Protein AF-A0A940SUK0-F1 (afdb_monomer_lite)

Sequence (75 aa):
MTVEFSLNTDSVPEVLINGESVPVVFCSYQYITCGLGGGVNLIIATVLTGCDNDLCGVTQSVVCHNNLTGETYFQ

Organism: NCBI:txid2794353

pLDDT: mean 73.74, std 8.08, range [53.12, 85.75]

Secondary structure (DSSP, 8-state):
--EEEE--TTSPPEEEETTEEE-EEEEEEEEEE-SSS-EEEEEEEEEEEEEETTEEEEEEEEEEEETTT--EEE-

Structure (mmCIF, N/CA/C/O backbone):
data_AF-A0A940SUK0-F1
#
_entry.id   AF-A0A940SUK0-F1
#
loop_
_atom_site.group_PDB
_atom_site.id
_atom_site.type_symbol
_atom_site.label_atom_id
_atom_site.label_alt_id
_atom_site.label_comp_id
_atom_site.label_asym_id
_atom_site.label_entity_id
_atom_site.label_seq_id
_atom_site.pdbx_PDB_ins_code
_atom_site.Cartn_x
_atom_site.Cartn_y
_atom_site.Cartn_z
_atom_site.occupancy
_atom_site.B_iso_or_equiv
_atom_site.auth_seq_id
_atom_site.auth_comp_id
_atom_site.auth_asym_id
_atom_site.auth_atom_id
_atom_site.pdbx_PDB_model_num
ATOM 1 N N . MET A 1 1 ? 16.156 -2.519 0.626 1.00 66.19 1 MET A N 1
ATOM 2 C CA . MET A 1 1 ? 15.134 -1.720 -0.067 1.00 66.19 1 MET A CA 1
ATOM 3 C C . MET A 1 1 ? 14.230 -1.164 1.006 1.00 66.19 1 MET A C 1
ATOM 5 O O . MET A 1 1 ? 13.632 -1.956 1.723 1.00 66.19 1 MET A O 1
ATOM 9 N N . THR A 1 2 ? 14.229 0.150 1.179 1.00 69.31 2 THR A N 1
ATOM 10 C CA . THR A 1 2 ? 13.353 0.836 2.136 1.00 69.31 2 THR A CA 1
ATOM 11 C C . THR A 1 2 ? 12.191 1.421 1.352 1.00 69.31 2 THR A C 1
ATOM 13 O O . THR A 1 2 ? 12.432 2.045 0.321 1.00 69.31 2 THR A O 1
ATOM 16 N N . VAL A 1 3 ? 10.960 1.188 1.801 1.00 69.19 3 VAL A N 1
ATOM 17 C CA . VAL A 1 3 ? 9.754 1.736 1.171 1.00 69.19 3 VAL A CA 1
ATOM 18 C C . VAL A 1 3 ? 9.094 2.684 2.160 1.00 69.19 3 VAL A C 1
ATOM 20 O O . VAL A 1 3 ? 8.856 2.311 3.307 1.00 69.19 3 VAL A O 1
ATOM 23 N N . GLU A 1 4 ? 8.816 3.901 1.717 1.00 76.56 4 GLU A N 1
ATOM 24 C CA . GLU A 1 4 ? 8.178 4.947 2.509 1.00 76.56 4 GLU A CA 1
ATOM 25 C C . GLU A 1 4 ? 6.914 5.422 1.796 1.00 76.56 4 GLU A C 1
ATOM 27 O O . GLU A 1 4 ? 6.834 5.410 0.567 1.00 76.56 4 GLU A O 1
ATOM 32 N N . PHE A 1 5 ? 5.915 5.837 2.574 1.00 73.75 5 PHE A N 1
ATOM 33 C CA . PHE A 1 5 ? 4.651 6.331 2.046 1.00 73.75 5 PHE A CA 1
ATOM 34 C C . PHE A 1 5 ? 4.308 7.676 2.661 1.00 73.75 5 PHE A C 1
ATOM 36 O O . PHE A 1 5 ? 4.302 7.828 3.883 1.00 73.75 5 PHE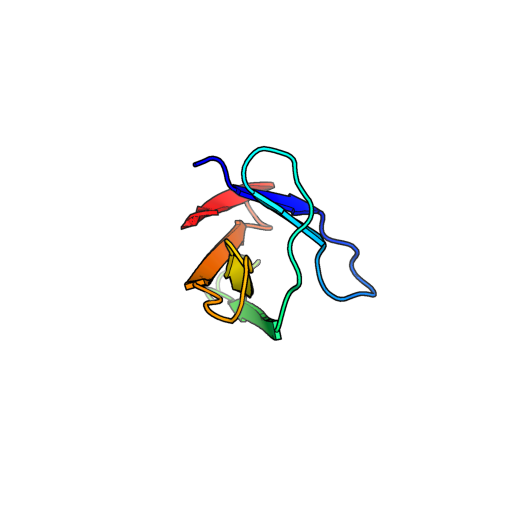 A O 1
ATOM 43 N N . SER A 1 6 ? 3.953 8.622 1.801 1.00 75.25 6 SER A N 1
ATOM 44 C CA . SER A 1 6 ? 3.367 9.896 2.184 1.00 75.25 6 SER A CA 1
ATOM 45 C C . SER A 1 6 ? 1.907 9.912 1.742 1.00 75.25 6 SER A C 1
ATOM 47 O O . SER A 1 6 ? 1.577 9.818 0.555 1.00 75.25 6 SER A O 1
ATOM 49 N N . LEU A 1 7 ? 1.011 9.966 2.727 1.00 70.44 7 LEU A N 1
ATOM 50 C CA . LEU A 1 7 ? -0.428 9.969 2.507 1.00 70.44 7 LEU A CA 1
ATOM 51 C C . LEU A 1 7 ? -0.925 11.408 2.434 1.00 70.44 7 LEU A C 1
ATOM 53 O O . LEU A 1 7 ? -1.064 12.072 3.458 1.00 70.44 7 LEU A O 1
ATOM 57 N N . ASN A 1 8 ? -1.252 11.861 1.227 1.00 66.38 8 ASN A N 1
ATOM 58 C CA . ASN A 1 8 ? -2.162 12.985 1.055 1.00 66.38 8 ASN A CA 1
ATOM 59 C C . ASN A 1 8 ? -3.580 12.422 0.979 1.00 66.38 8 ASN A C 1
ATOM 61 O O . ASN A 1 8 ? -3.898 11.637 0.089 1.00 66.38 8 ASN A O 1
ATOM 65 N N . THR A 1 9 ? -4.432 12.800 1.929 1.00 57.41 9 THR A N 1
ATOM 66 C CA . THR A 1 9 ? -5.796 12.259 2.080 1.00 57.41 9 THR A CA 1
ATOM 67 C C . THR A 1 9 ? -6.708 12.529 0.884 1.00 57.41 9 THR A C 1
ATOM 69 O O . THR A 1 9 ? -7.727 11.860 0.743 1.00 57.41 9 THR A O 1
ATOM 72 N N . ASP A 1 10 ? -6.310 13.451 0.006 1.00 62.91 10 ASP A N 1
ATOM 73 C CA . ASP A 1 10 ? -7.078 13.879 -1.164 1.00 62.91 10 ASP A CA 1
ATOM 74 C C . ASP A 1 10 ? -6.460 13.416 -2.499 1.00 62.91 10 ASP A C 1
ATOM 76 O O . ASP A 1 10 ? -6.951 13.786 -3.568 1.00 62.91 10 ASP A O 1
ATOM 80 N N . SER A 1 11 ? -5.381 12.619 -2.478 1.00 69.31 11 SER A N 1
ATOM 81 C CA . SER A 1 11 ? -4.675 12.197 -3.694 1.00 69.31 11 SER A CA 1
ATOM 82 C C . SER A 1 11 ? -4.178 10.751 -3.652 1.00 69.31 11 SER A C 1
ATOM 84 O O . SER A 1 11 ? -4.141 10.100 -2.610 1.00 69.31 11 SER A O 1
ATOM 86 N N . VAL A 1 12 ? -3.752 10.258 -4.822 1.00 76.25 12 VAL A N 1
ATOM 87 C CA . VAL A 1 12 ? -2.907 9.056 -4.936 1.00 76.25 12 VAL A CA 1
ATOM 88 C C . VAL A 1 12 ? -1.720 9.221 -3.974 1.00 76.25 12 VAL A C 1
ATOM 90 O O . VAL A 1 12 ? -1.180 10.333 -3.894 1.00 76.25 12 VAL A O 1
ATOM 93 N N . PRO A 1 13 ? -1.344 8.183 -3.204 1.00 79.31 13 PRO A N 1
ATOM 94 C CA . PRO A 1 13 ? -0.295 8.326 -2.214 1.00 79.31 13 PRO A CA 1
ATOM 95 C C . PRO A 1 13 ? 1.048 8.447 -2.929 1.00 79.31 13 PRO A C 1
ATOM 97 O O . PRO A 1 13 ? 1.261 7.840 -3.981 1.00 79.31 13 PRO A O 1
ATOM 100 N N . GLU A 1 14 ? 1.960 9.218 -2.354 1.00 83.94 14 GLU A N 1
ATOM 101 C CA . GLU A 1 14 ? 3.335 9.249 -2.834 1.00 83.94 14 GLU A CA 1
ATOM 102 C C . GLU A 1 14 ? 4.100 8.089 -2.195 1.00 83.94 14 GLU A C 1
ATOM 104 O O . GLU A 1 14 ? 4.063 7.901 -0.975 1.00 83.94 14 GLU A O 1
ATOM 109 N N . VAL A 1 15 ? 4.768 7.292 -3.029 1.00 81.25 15 VAL A N 1
ATOM 110 C CA . VAL A 1 15 ? 5.552 6.130 -2.602 1.00 81.25 15 VAL A CA 1
ATOM 111 C C . VAL A 1 15 ? 7.007 6.397 -2.936 1.00 81.25 15 VAL A C 1
ATOM 113 O O . VAL A 1 15 ? 7.324 6.693 -4.088 1.00 81.25 15 VAL A O 1
ATOM 116 N N . LEU A 1 16 ? 7.886 6.272 -1.944 1.00 83.00 16 LEU A N 1
ATOM 117 C CA . LEU A 1 16 ? 9.326 6.391 -2.132 1.00 83.00 16 LEU A CA 1
ATOM 118 C C . LEU A 1 16 ? 9.991 5.030 -1.946 1.00 83.00 16 LEU A C 1
ATOM 120 O O . LEU A 1 16 ? 9.742 4.336 -0.961 1.00 83.00 16 LEU A O 1
ATOM 124 N N . ILE A 1 17 ? 10.877 4.662 -2.865 1.00 77.75 17 ILE A N 1
ATOM 125 C CA . ILE A 1 17 ? 11.736 3.485 -2.740 1.00 77.75 17 ILE A CA 1
ATOM 126 C C . ILE A 1 17 ? 13.178 3.960 -2.656 1.00 77.75 17 ILE A C 1
ATOM 128 O O . ILE A 1 17 ? 13.692 4.594 -3.569 1.00 77.75 17 ILE A O 1
ATOM 132 N N . ASN A 1 18 ? 13.836 3.652 -1.538 1.00 82.38 18 ASN A N 1
ATOM 133 C CA . ASN A 1 18 ? 15.179 4.137 -1.206 1.00 82.38 18 ASN A CA 1
ATOM 134 C C . ASN A 1 18 ? 15.315 5.674 -1.317 1.00 82.38 18 ASN A C 1
ATOM 136 O O . ASN A 1 18 ? 16.384 6.171 -1.662 1.00 82.38 18 ASN A O 1
ATOM 140 N N . GLY A 1 19 ? 14.239 6.415 -1.028 1.00 83.00 19 GLY A N 1
ATOM 141 C CA . GLY A 1 19 ? 14.197 7.879 -1.097 1.00 83.00 19 GLY A CA 1
ATOM 142 C C . GLY A 1 19 ? 13.818 8.466 -2.463 1.00 83.00 19 GLY A C 1
ATOM 143 O O . GLY A 1 19 ? 13.715 9.685 -2.573 1.00 83.00 19 GLY A O 1
ATOM 144 N N . GLU A 1 20 ? 13.575 7.643 -3.487 1.00 82.25 20 GLU A N 1
ATOM 145 C CA . GLU A 1 20 ? 13.132 8.103 -4.810 1.00 82.25 20 GLU A CA 1
ATOM 146 C C . GLU A 1 20 ? 11.638 7.852 -5.022 1.00 82.25 20 GLU A C 1
ATOM 148 O O . GLU A 1 20 ? 11.147 6.754 -4.763 1.00 82.25 20 GLU A O 1
ATOM 153 N N . SER A 1 21 ? 10.917 8.866 -5.509 1.00 83.38 21 SER A N 1
ATOM 154 C CA . SER A 1 21 ? 9.481 8.771 -5.794 1.00 83.38 21 SER A CA 1
ATOM 155 C C . SER A 1 21 ? 9.236 7.848 -6.989 1.00 83.38 21 SER A C 1
ATOM 157 O O . SER A 1 21 ? 9.830 8.030 -8.056 1.00 83.38 21 SER A O 1
ATOM 159 N N . VAL A 1 22 ? 8.367 6.851 -6.815 1.00 82.12 22 VAL A N 1
ATOM 160 C CA . VAL A 1 22 ? 8.039 5.861 -7.849 1.00 82.12 22 VAL A CA 1
ATOM 161 C C . VAL A 1 22 ? 6.583 5.984 -8.298 1.00 82.12 22 VAL A C 1
ATOM 163 O O . VAL A 1 22 ? 5.696 6.279 -7.492 1.00 82.12 22 VAL A O 1
ATOM 166 N N . PRO A 1 23 ? 6.289 5.744 -9.588 1.00 82.56 23 PRO A N 1
ATOM 167 C CA . PRO A 1 23 ? 4.936 5.878 -10.102 1.00 82.56 23 PRO A CA 1
ATOM 168 C C . PRO A 1 23 ? 4.025 4.770 -9.562 1.00 82.56 23 PRO A C 1
ATOM 170 O O . PRO A 1 23 ? 4.312 3.577 -9.696 1.00 82.56 23 PRO A O 1
ATOM 173 N N . VAL A 1 24 ? 2.884 5.181 -9.006 1.00 83.81 24 VAL A N 1
ATOM 174 C CA . VAL A 1 24 ? 1.804 4.291 -8.567 1.00 83.81 24 VAL A CA 1
ATOM 175 C C . VAL A 1 24 ? 0.881 4.000 -9.748 1.00 83.81 24 VAL A C 1
ATOM 177 O O . VAL A 1 24 ? 0.259 4.907 -10.297 1.00 83.81 24 VAL A O 1
ATOM 180 N N . VAL A 1 25 ? 0.768 2.730 -10.133 1.00 85.75 25 VAL A N 1
ATOM 181 C CA . VAL A 1 25 ? -0.090 2.285 -11.251 1.00 85.75 25 VAL A CA 1
ATOM 182 C C . VAL A 1 25 ? -1.440 1.748 -10.792 1.00 85.75 25 VAL A C 1
ATOM 184 O O . VAL A 1 25 ? -2.394 1.719 -11.566 1.00 85.75 25 VAL A O 1
ATOM 187 N N . PHE A 1 26 ? -1.541 1.336 -9.530 1.00 85.00 26 PHE A N 1
ATOM 188 C CA . PHE A 1 26 ? -2.792 0.919 -8.910 1.00 85.00 26 PHE A CA 1
ATOM 189 C C . PHE A 1 26 ? -2.769 1.264 -7.426 1.00 85.00 26 PHE A C 1
ATOM 191 O O . PHE A 1 26 ? -1.759 1.039 -6.760 1.00 85.00 26 PHE A O 1
ATOM 198 N N . CYS A 1 27 ? -3.884 1.771 -6.903 1.00 82.06 27 CYS A N 1
ATOM 199 C CA . CYS A 1 27 ? -4.051 2.025 -5.480 1.00 82.06 27 CYS A CA 1
ATOM 200 C C . CYS A 1 27 ? -5.457 1.626 -5.028 1.00 82.06 27 CYS A C 1
ATOM 202 O O . CYS A 1 27 ? -6.444 1.963 -5.681 1.00 82.06 27 CYS A O 1
ATOM 204 N N . SER A 1 28 ? -5.543 0.928 -3.898 1.00 83.69 28 SER A N 1
ATOM 205 C CA . SER A 1 28 ? -6.797 0.567 -3.242 1.00 83.69 28 SER A CA 1
ATOM 206 C C . SER A 1 28 ? -6.777 1.036 -1.796 1.00 83.69 28 SER A C 1
ATOM 208 O O . SER A 1 28 ? -5.811 0.790 -1.077 1.00 83.69 28 SER A O 1
ATOM 210 N N . TYR A 1 29 ? -7.882 1.638 -1.365 1.00 82.69 29 TYR A N 1
ATOM 211 C CA . TYR A 1 29 ? -8.100 2.093 0.003 1.00 82.69 29 TYR A CA 1
ATOM 212 C C . TYR A 1 29 ? -9.221 1.270 0.621 1.00 82.69 29 TYR A C 1
ATOM 214 O O . TYR A 1 29 ? -10.300 1.143 0.041 1.00 82.69 29 TYR A O 1
ATOM 222 N N . GLN A 1 30 ? -8.972 0.701 1.792 1.00 82.94 30 GLN A N 1
ATOM 223 C CA . GLN A 1 30 ? -9.956 -0.082 2.524 1.00 82.94 30 GLN A CA 1
ATOM 224 C C . GLN A 1 30 ? -9.973 0.356 3.983 1.00 82.94 30 GLN A C 1
ATOM 226 O O . GLN A 1 30 ? -8.927 0.497 4.608 1.00 82.94 30 GLN A O 1
ATOM 231 N N . TYR A 1 31 ? -11.169 0.535 4.537 1.00 82.06 31 TYR A N 1
ATOM 232 C CA . TYR A 1 31 ? -11.354 0.719 5.971 1.00 82.06 31 TYR A CA 1
ATOM 233 C C . TYR A 1 31 ? -11.887 -0.578 6.572 1.00 82.06 31 TYR A C 1
ATOM 235 O O . TYR A 1 31 ? -13.000 -1.006 6.260 1.00 82.06 31 TYR A O 1
ATOM 243 N N . ILE A 1 32 ? -11.086 -1.214 7.422 1.00 83.00 32 ILE A N 1
ATOM 244 C CA . ILE A 1 32 ? -11.412 -2.492 8.051 1.00 83.00 32 ILE A CA 1
ATOM 245 C C . ILE A 1 32 ? -11.794 -2.228 9.504 1.00 83.00 32 ILE A C 1
ATOM 247 O O . ILE A 1 32 ? -10.953 -1.851 10.318 1.00 83.00 32 ILE A O 1
ATOM 251 N N . THR 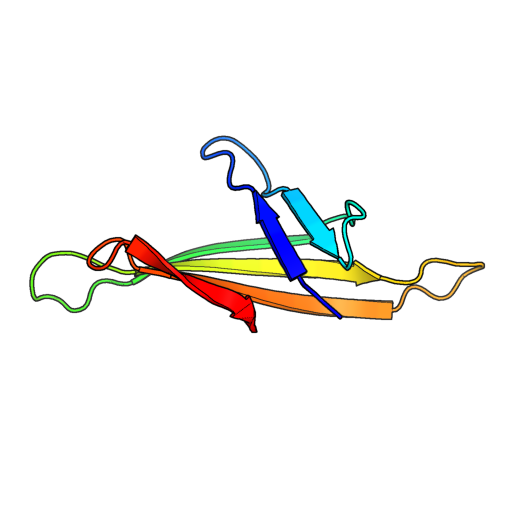A 1 33 ? -13.062 -2.445 9.850 1.00 83.31 33 THR A N 1
ATOM 252 C CA . THR A 1 33 ? -13.527 -2.396 11.242 1.00 83.31 33 THR A CA 1
ATOM 253 C C . THR A 1 33 ? -13.498 -3.786 11.875 1.00 83.31 33 THR A C 1
ATOM 255 O O . THR A 1 33 ? -13.851 -4.774 11.237 1.00 83.31 33 THR A O 1
ATOM 258 N N . CYS A 1 34 ? -13.108 -3.867 13.148 1.00 70.12 34 CYS A N 1
ATOM 259 C CA . CYS A 1 34 ? -13.202 -5.093 13.947 1.00 70.12 34 CYS A CA 1
ATOM 260 C C . CYS A 1 34 ? -14.497 -5.174 14.778 1.00 70.12 34 CYS A C 1
ATOM 262 O O . CYS A 1 34 ? -14.631 -6.053 15.624 1.00 70.12 34 CYS A O 1
ATOM 264 N N . GLY A 1 35 ? -15.449 -4.252 14.571 1.00 68.81 35 GLY A N 1
ATOM 265 C CA . GLY A 1 35 ? -16.747 -4.247 15.256 1.00 68.81 35 GLY A CA 1
ATOM 266 C C . GLY A 1 35 ? -16.728 -3.785 16.722 1.00 68.81 35 GLY A C 1
ATOM 267 O O . GLY A 1 35 ? -17.791 -3.705 17.329 1.00 68.81 35 GLY A O 1
ATOM 268 N N . LEU A 1 36 ? -15.561 -3.446 17.288 1.00 59.69 36 LEU A N 1
ATOM 269 C CA . LEU A 1 36 ? -15.390 -3.073 18.705 1.00 59.69 36 LEU A CA 1
ATOM 270 C C . LEU A 1 36 ? -15.014 -1.595 18.937 1.00 59.69 36 LEU A C 1
ATOM 272 O O . LEU A 1 36 ? -14.620 -1.220 20.037 1.00 59.69 36 LEU A O 1
ATOM 276 N N . GLY A 1 37 ? -15.188 -0.745 17.922 1.00 60.28 37 GLY A N 1
ATOM 277 C CA . GLY A 1 37 ? -14.840 0.678 17.970 1.00 60.28 37 GLY A CA 1
ATOM 278 C C . GLY A 1 37 ? -13.445 0.938 17.401 1.00 60.28 37 GLY A C 1
ATOM 279 O O . GLY A 1 37 ? -12.445 0.458 17.923 1.00 60.28 37 GLY A O 1
ATOM 280 N N . GLY A 1 38 ? -13.398 1.697 16.304 1.00 69.00 38 GLY A N 1
ATOM 281 C CA . GLY A 1 38 ? -12.195 1.938 15.504 1.00 69.00 38 GLY A CA 1
ATOM 282 C C . GLY A 1 38 ? -11.944 0.893 14.412 1.00 69.00 38 GLY A C 1
ATOM 283 O O . GLY A 1 38 ? -12.672 -0.094 14.267 1.00 69.00 38 GLY A O 1
ATOM 284 N N . GLY A 1 39 ? -10.931 1.159 13.588 1.00 74.94 39 GLY A N 1
ATOM 285 C CA . GLY A 1 39 ? -10.616 0.360 12.409 1.00 74.94 39 GLY A CA 1
ATOM 286 C C . GLY A 1 39 ? -9.268 0.720 11.796 1.00 74.94 39 GLY A C 1
ATOM 287 O O . GLY A 1 39 ? -8.675 1.756 12.109 1.00 74.94 39 GLY A O 1
ATOM 288 N N . VAL A 1 40 ? -8.791 -0.151 10.917 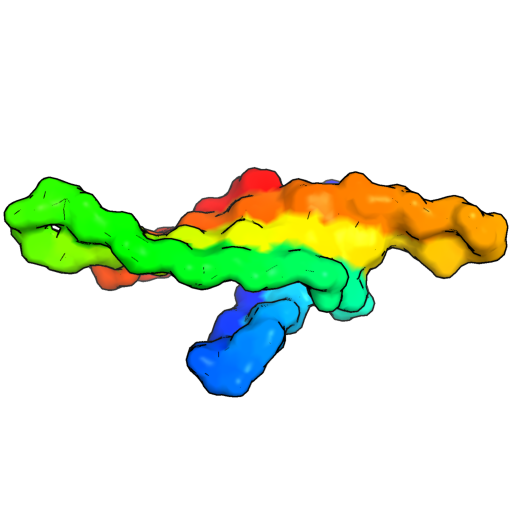1.00 77.62 40 VAL A N 1
ATOM 289 C CA . VAL A 1 40 ? -7.512 -0.039 10.215 1.00 77.62 40 VAL A CA 1
ATOM 290 C C . VAL A 1 40 ? -7.763 0.530 8.824 1.00 77.62 40 VAL A C 1
ATOM 292 O O . VAL A 1 40 ? -8.613 0.023 8.092 1.00 77.62 40 VAL A O 1
ATOM 295 N N . ASN A 1 41 ? -7.022 1.576 8.460 1.00 77.31 41 ASN A N 1
ATOM 296 C CA . ASN A 1 41 ? -6.922 2.022 7.077 1.00 77.31 41 ASN A CA 1
ATOM 297 C C . ASN A 1 41 ? -5.857 1.168 6.386 1.00 77.31 41 ASN A C 1
ATOM 299 O O . ASN A 1 41 ? -4.679 1.223 6.730 1.00 77.31 41 ASN A O 1
ATOM 303 N N . LEU A 1 42 ? -6.271 0.366 5.416 1.00 78.19 42 LEU A N 1
ATOM 304 C CA . LEU A 1 42 ? -5.389 -0.422 4.570 1.00 78.19 42 LEU A CA 1
ATOM 305 C C . LEU A 1 42 ? -5.251 0.272 3.216 1.00 78.19 42 LEU A C 1
ATOM 307 O O . LEU A 1 42 ? -6.247 0.528 2.537 1.00 78.19 42 LEU A O 1
ATOM 311 N N . ILE A 1 43 ? -4.015 0.562 2.826 1.00 78.81 43 ILE A N 1
ATOM 312 C CA . ILE A 1 43 ? -3.666 1.177 1.550 1.00 78.81 43 ILE A CA 1
ATOM 313 C C . ILE A 1 43 ? -2.752 0.209 0.814 1.00 78.81 43 ILE A C 1
ATOM 315 O O . ILE A 1 43 ? -1.656 -0.107 1.262 1.00 78.81 43 ILE A O 1
ATOM 319 N N . ILE A 1 44 ? -3.213 -0.288 -0.325 1.00 80.62 44 ILE A N 1
ATOM 320 C CA . ILE A 1 44 ? -2.444 -1.207 -1.164 1.00 80.62 44 ILE A CA 1
ATOM 321 C C . ILE A 1 44 ? -2.047 -0.443 -2.414 1.00 80.62 44 ILE A C 1
ATOM 323 O O . ILE A 1 44 ? -2.929 -0.053 -3.181 1.00 80.62 44 ILE A O 1
ATOM 327 N N . ALA A 1 45 ? -0.747 -0.259 -2.635 1.00 80.94 45 ALA A N 1
ATOM 328 C CA . ALA A 1 45 ? -0.224 0.392 -3.826 1.00 80.94 45 ALA A CA 1
ATOM 329 C C . ALA A 1 45 ? 0.594 -0.596 -4.665 1.00 80.94 45 ALA A C 1
ATOM 331 O O . ALA A 1 45 ? 1.367 -1.407 -4.164 1.00 80.94 45 ALA A O 1
ATOM 332 N N . THR A 1 46 ? 0.430 -0.542 -5.979 1.00 83.81 46 THR A N 1
ATOM 333 C CA . THR A 1 46 ? 1.325 -1.223 -6.920 1.00 83.81 46 THR A CA 1
ATOM 334 C C . THR A 1 46 ? 2.120 -0.164 -7.654 1.00 83.81 46 THR A C 1
ATOM 336 O O . THR A 1 46 ? 1.536 0.786 -8.180 1.00 83.81 46 THR A O 1
ATOM 339 N N . VAL A 1 47 ? 3.439 -0.323 -7.674 1.00 82.75 47 VAL A N 1
ATOM 340 C CA . VAL A 1 47 ? 4.380 0.649 -8.228 1.00 82.75 47 VAL A CA 1
ATOM 341 C C . VAL A 1 47 ? 5.268 0.005 -9.286 1.00 82.75 47 VAL A C 1
ATOM 343 O O . VAL A 1 47 ? 5.495 -1.209 -9.285 1.00 82.75 47 VAL A O 1
ATOM 346 N N . LEU A 1 48 ? 5.769 0.821 -10.210 1.00 79.12 48 LEU A N 1
ATOM 347 C CA . LEU A 1 48 ? 6.790 0.383 -11.161 1.00 79.12 48 LEU A CA 1
ATOM 348 C C . LEU A 1 48 ? 8.173 0.733 -10.621 1.00 79.12 48 LEU A C 1
ATOM 350 O O . LEU A 1 48 ? 8.418 1.853 -10.180 1.00 79.12 48 LEU A O 1
ATOM 354 N N . THR A 1 49 ? 9.080 -0.232 -10.677 1.00 74.75 49 THR A N 1
ATOM 355 C CA . THR A 1 49 ? 10.452 -0.131 -10.178 1.00 74.75 49 THR A CA 1
ATOM 356 C C . THR A 1 49 ? 11.440 -0.511 -11.269 1.00 74.75 49 THR A C 1
ATOM 358 O O . THR A 1 49 ? 11.205 -1.475 -11.997 1.00 74.75 49 THR A O 1
ATOM 361 N N . GLY A 1 50 ? 12.563 0.206 -11.352 1.00 67.25 50 GLY A N 1
ATOM 362 C CA . GLY A 1 50 ? 13.658 -0.139 -12.263 1.00 67.25 50 GLY A CA 1
ATOM 363 C C . GLY A 1 50 ? 13.288 -0.034 -13.741 1.00 67.25 50 GLY A C 1
ATOM 364 O O . GLY A 1 50 ? 13.644 -0.920 -14.505 1.00 67.25 50 GLY A O 1
ATOM 365 N N . CYS A 1 51 ? 12.548 1.007 -14.135 1.00 61.06 51 CYS A N 1
ATOM 366 C CA . CYS A 1 51 ? 12.230 1.266 -15.538 1.00 61.06 51 CYS A CA 1
ATOM 367 C C . CYS A 1 51 ? 13.449 1.849 -16.274 1.00 61.06 51 CYS A C 1
ATOM 369 O O . CYS A 1 51 ? 13.490 3.045 -16.548 1.00 61.06 51 CYS A O 1
ATOM 371 N N . ASP A 1 52 ? 14.411 0.994 -16.617 1.00 62.62 52 ASP A N 1
ATOM 372 C CA . ASP A 1 52 ? 15.478 1.312 -17.565 1.00 62.62 52 ASP A CA 1
ATOM 373 C C . ASP A 1 52 ? 15.273 0.477 -18.838 1.00 62.62 52 ASP A C 1
ATOM 375 O O . ASP A 1 52 ? 15.219 -0.750 -18.788 1.00 62.62 52 ASP A O 1
ATOM 379 N N . ASN A 1 53 ? 15.173 1.146 -19.992 1.00 53.12 53 ASN A N 1
ATOM 380 C CA . ASN A 1 53 ? 15.235 0.541 -21.332 1.00 53.12 53 ASN A CA 1
ATOM 381 C C . ASN A 1 53 ? 14.317 -0.690 -21.553 1.00 53.12 53 ASN A C 1
ATOM 383 O O . ASN A 1 53 ? 14.799 -1.786 -21.829 1.00 53.12 53 ASN A O 1
ATOM 387 N N . ASP A 1 54 ? 12.995 -0.488 -21.483 1.00 57.38 54 ASP A N 1
ATOM 388 C CA . ASP A 1 54 ? 11.928 -1.445 -21.861 1.00 57.38 54 ASP A CA 1
ATOM 389 C C . ASP A 1 54 ? 11.597 -2.590 -20.882 1.00 57.38 54 ASP A C 1
ATOM 391 O O . ASP A 1 54 ? 10.678 -3.372 -21.138 1.00 57.38 54 ASP A O 1
ATOM 395 N N . LEU A 1 55 ? 12.251 -2.667 -19.720 1.00 56.25 55 LEU A N 1
ATOM 396 C CA . LEU A 1 55 ? 11.880 -3.597 -18.647 1.00 56.25 55 LEU A CA 1
ATOM 397 C C . LEU A 1 55 ? 11.513 -2.818 -17.385 1.00 56.25 55 LEU A C 1
ATOM 399 O O . LEU A 1 55 ? 12.383 -2.354 -16.666 1.00 56.25 55 LEU A O 1
ATOM 403 N N . CYS A 1 56 ? 10.218 -2.699 -17.090 1.00 64.75 56 CYS A N 1
ATOM 404 C CA . CYS A 1 56 ? 9.767 -2.241 -15.776 1.00 64.75 56 CYS A CA 1
ATOM 405 C C . CYS A 1 56 ? 9.517 -3.458 -14.880 1.00 64.75 56 CYS A C 1
ATOM 407 O O . CYS A 1 56 ? 8.672 -4.304 -15.186 1.00 64.75 56 CYS A O 1
ATOM 409 N N . GLY A 1 57 ? 10.218 -3.540 -13.750 1.00 64.62 57 GLY A N 1
ATOM 410 C CA . GLY A 1 57 ? 9.826 -4.429 -12.663 1.00 64.62 57 GLY A CA 1
ATOM 411 C C . GLY A 1 57 ? 8.531 -3.919 -12.034 1.00 64.62 57 GLY A C 1
ATOM 412 O O . GLY A 1 57 ? 8.415 -2.734 -11.733 1.00 64.62 57 GLY A O 1
ATOM 413 N N . VAL A 1 58 ? 7.544 -4.789 -11.838 1.00 67.94 58 VAL A N 1
ATOM 414 C CA . VAL A 1 58 ? 6.328 -4.440 -11.092 1.00 67.94 58 VAL A CA 1
ATOM 415 C C . VAL A 1 58 ? 6.517 -4.906 -9.658 1.00 67.94 58 VAL A C 1
ATOM 417 O O . VAL A 1 58 ? 6.662 -6.105 -9.419 1.00 67.94 58 VAL A O 1
ATOM 420 N N . THR A 1 59 ? 6.496 -3.970 -8.714 1.00 72.50 59 THR A N 1
ATOM 421 C CA . THR A 1 59 ? 6.548 -4.278 -7.283 1.00 72.50 59 THR A CA 1
ATOM 422 C C . THR A 1 59 ? 5.226 -3.865 -6.649 1.00 72.50 59 THR A C 1
ATOM 424 O O . THR A 1 59 ? 4.752 -2.745 -6.830 1.00 72.50 59 THR A O 1
ATOM 427 N N . GLN A 1 60 ? 4.595 -4.779 -5.917 1.00 70.81 60 GLN A N 1
ATOM 428 C CA . GLN A 1 60 ? 3.447 -4.450 -5.079 1.00 70.81 60 GLN A CA 1
ATOM 429 C C . GLN A 1 60 ? 3.946 -4.162 -3.666 1.00 70.81 60 GLN A C 1
ATOM 431 O O . GLN A 1 60 ? 4.741 -4.934 -3.136 1.00 70.81 60 GLN A O 1
ATOM 436 N N . SER A 1 61 ? 3.474 -3.070 -3.072 1.00 69.88 61 SER A N 1
ATOM 437 C CA . SER A 1 61 ? 3.775 -2.714 -1.688 1.00 69.88 61 SER A CA 1
ATOM 438 C C . SER A 1 61 ? 2.483 -2.415 -0.935 1.00 69.88 61 SER A C 1
ATOM 440 O O . SER A 1 61 ? 1.608 -1.680 -1.404 1.00 69.88 61 SER A O 1
ATOM 442 N N . VAL A 1 62 ? 2.341 -3.009 0.241 1.00 68.94 62 VAL A N 1
ATOM 443 C CA . VAL A 1 62 ? 1.153 -2.881 1.085 1.00 68.94 62 VAL A CA 1
ATOM 444 C C . VAL A 1 62 ? 1.488 -2.017 2.289 1.00 68.94 62 VAL A C 1
ATOM 446 O O . VAL A 1 62 ? 2.482 -2.248 2.973 1.00 68.94 62 VAL A O 1
ATOM 449 N N . VAL A 1 63 ? 0.624 -1.044 2.574 1.00 73.00 63 VAL A N 1
ATOM 450 C CA . VAL A 1 63 ? 0.701 -0.203 3.769 1.00 73.00 63 VAL A CA 1
ATOM 451 C C . VAL A 1 63 ? -0.533 -0.382 4.611 1.00 73.00 63 VAL A C 1
ATOM 453 O O . VAL A 1 63 ? -1.654 -0.091 4.196 1.00 73.00 63 VAL A O 1
ATOM 456 N N . CYS A 1 64 ? -0.319 -0.790 5.848 1.00 69.00 64 CYS A N 1
ATOM 457 C CA . CYS A 1 64 ? -1.373 -0.889 6.839 1.00 69.00 64 CYS A CA 1
ATOM 458 C C . CYS A 1 64 ? -1.182 0.244 7.842 1.00 69.00 64 CYS A C 1
ATOM 460 O O . CYS A 1 64 ? -0.201 0.226 8.582 1.00 69.00 64 CYS A O 1
ATOM 462 N N . HIS A 1 65 ? -2.109 1.200 7.905 1.00 72.19 65 HIS A N 1
ATOM 463 C CA . HIS A 1 65 ? -2.124 2.221 8.948 1.00 72.19 65 HIS A CA 1
ATOM 464 C C . HIS A 1 65 ? -3.233 1.935 9.965 1.00 72.19 65 HIS A C 1
ATOM 466 O O . HIS A 1 65 ? -4.432 1.960 9.663 1.00 72.19 65 HIS A O 1
ATOM 472 N N . ASN A 1 66 ? -2.836 1.652 11.200 1.00 70.12 66 ASN A N 1
ATOM 473 C CA . ASN A 1 66 ? -3.758 1.388 12.287 1.00 70.12 66 ASN A CA 1
ATOM 474 C C . ASN A 1 66 ? -4.172 2.703 12.959 1.00 70.12 66 ASN A C 1
ATOM 476 O O . ASN A 1 66 ? -3.425 3.253 13.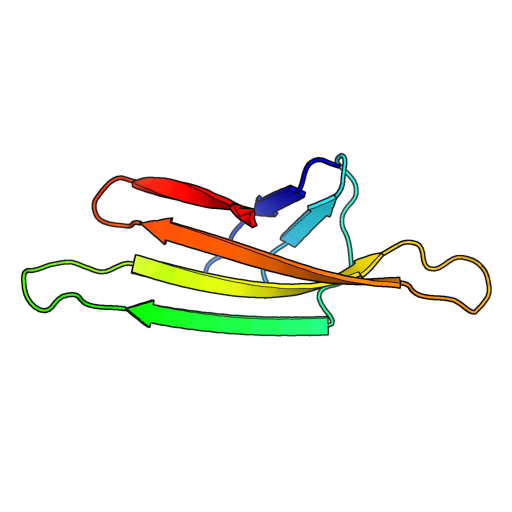759 1.00 70.12 66 ASN A O 1
ATOM 480 N N . ASN A 1 67 ? -5.395 3.180 12.707 1.00 67.25 67 ASN A N 1
ATOM 481 C CA . ASN A 1 67 ? -5.867 4.434 13.309 1.00 67.25 67 ASN A CA 1
ATOM 482 C C . ASN A 1 67 ? -6.098 4.341 14.827 1.00 67.25 67 ASN A C 1
ATOM 484 O O . ASN A 1 67 ? -6.264 5.370 15.475 1.00 67.25 67 ASN A O 1
ATOM 488 N N . LEU A 1 68 ? -6.169 3.130 15.396 1.00 66.94 68 LEU A N 1
ATOM 489 C CA . LEU A 1 68 ? -6.316 2.941 16.841 1.00 66.94 68 LEU A CA 1
ATOM 490 C C . LEU A 1 68 ? -4.986 3.113 17.574 1.00 66.94 68 LEU A C 1
ATOM 492 O O . LEU A 1 68 ? -4.966 3.679 18.663 1.00 66.94 68 LEU A O 1
ATOM 496 N N . THR A 1 69 ? -3.891 2.613 16.996 1.00 77.38 69 THR A N 1
ATOM 497 C CA . THR A 1 69 ? -2.561 2.655 17.627 1.00 77.38 69 THR A CA 1
ATOM 498 C C . THR A 1 69 ? -1.653 3.738 17.049 1.00 77.38 69 THR A C 1
ATOM 500 O O . THR A 1 69 ? -0.651 4.083 17.666 1.00 77.38 69 THR A O 1
ATOM 503 N N . GLY A 1 70 ? -1.996 4.295 15.885 1.00 72.31 70 GLY A N 1
ATOM 504 C CA . GLY A 1 70 ? -1.150 5.204 15.110 1.00 72.31 70 GLY A CA 1
ATOM 505 C C . GLY A 1 70 ? 0.007 4.506 14.386 1.00 72.31 70 GLY A C 1
ATOM 506 O O . GLY A 1 70 ? 0.819 5.180 13.756 1.00 72.31 70 GLY A O 1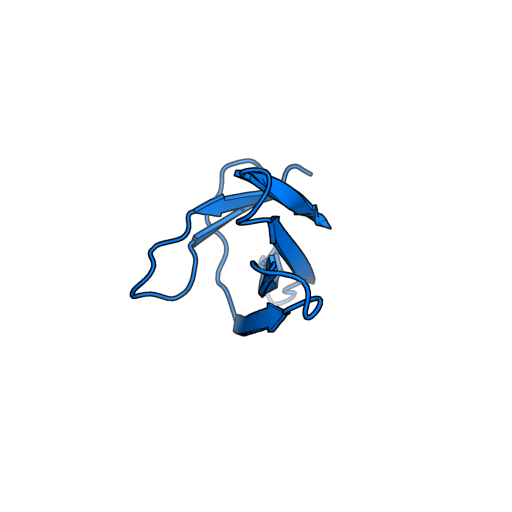
ATOM 507 N N . GLU A 1 71 ? 0.107 3.176 14.468 1.00 75.06 71 GLU A N 1
ATOM 508 C CA . GLU A 1 71 ? 1.206 2.410 13.874 1.00 75.06 71 GLU A CA 1
ATOM 509 C C . GLU A 1 71 ? 1.014 2.203 12.368 1.00 75.06 71 GLU A C 1
ATOM 511 O O . GLU A 1 71 ? -0.101 1.983 11.887 1.00 75.06 71 GLU A O 1
ATOM 516 N N . THR A 1 72 ? 2.126 2.215 11.631 1.00 70.69 72 THR A N 1
ATOM 517 C CA . THR A 1 72 ? 2.158 1.945 10.190 1.00 70.69 72 THR A CA 1
ATOM 518 C C . THR A 1 72 ? 3.060 0.751 9.905 1.00 70.69 72 THR A C 1
ATOM 520 O O . THR A 1 72 ? 4.206 0.713 10.353 1.00 70.69 72 THR A O 1
ATOM 523 N N . TYR A 1 73 ? 2.551 -0.208 9.135 1.00 73.88 73 TYR A N 1
ATOM 524 C CA . TYR A 1 73 ? 3.273 -1.399 8.694 1.00 73.88 73 TYR A CA 1
ATOM 525 C C . TYR A 1 73 ? 3.437 -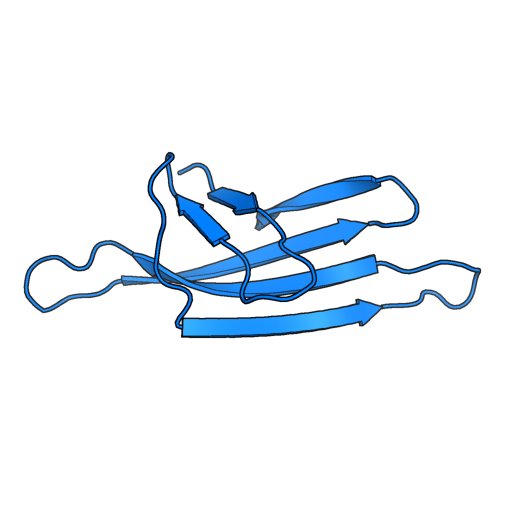1.386 7.178 1.00 73.88 73 TYR A C 1
ATOM 527 O O . TYR A 1 73 ? 2.519 -0.985 6.464 1.00 73.88 73 TYR A O 1
ATOM 535 N N . PHE A 1 74 ? 4.586 -1.870 6.709 1.00 73.56 74 PHE A N 1
ATOM 536 C CA . PHE A 1 74 ? 4.952 -1.939 5.297 1.00 73.56 74 PHE A CA 1
ATOM 537 C C . PHE A 1 74 ? 5.287 -3.390 4.942 1.00 73.56 74 PHE A C 1
ATOM 539 O O . PHE A 1 74 ? 6.023 -4.042 5.690 1.00 73.56 74 PHE A O 1
ATOM 546 N N . GLN A 1 75 ? 4.755 -3.887 3.826 1.00 67.06 75 GLN A N 1
ATOM 547 C CA . GLN A 1 75 ? 5.051 -5.213 3.279 1.00 67.06 75 GLN A CA 1
ATOM 548 C C . GLN A 1 75 ? 5.348 -5.139 1.784 1.00 67.06 75 GLN A C 1
ATOM 550 O O . GLN A 1 75 ? 4.642 -4.382 1.078 1.00 67.06 75 GLN A O 1
#

Radius of gyration: 13.76 Å; chains: 1; bounding box: 32×19×41 Å

Foldseek 3Di:
DDWDWADDPVDDIFIDDVRHTFDWPDKDWDWADPPPDATKIKIKTWTWDDPDDPDTDIDIKIWIQGPVVRDIDID